Protein AF-A0A9N9EXM1-F1 (afdb_monomer)

Radius of gyration: 12.14 Å; Cα contacts (8 Å, |Δi|>4): 48; chains: 1; bounding box: 33×22×32 Å

Organism: NCBI:txid144530

Nearest PDB structures (foldseek):
  3oqj-assembly2_B  TM=3.393E-01  e=5.148E+00  Bacillus licheniformis DSM 13 = ATCC 14580

Mean predicted aligned error: 5.4 Å

Sequence (69 aa):
HTFALHLVKECNQIIKYFKKSHQLNTLLKQAIEELQISGGGLKKFIDTQWTSAYKSIISVNRFERAFIK

pLDDT: mean 82.58, std 6.74, range [53.06, 89.81]

Foldseek 3Di:
DVVLVVLLVVLQVVVVVLVVDPVSVVLLVVLCVVVVQPDDAAQRADPVDPVSSVSNNVRVVSCPVVVVD

Secondary structure (DSSP, 8-state):
-HHHHHHHHHHHHHHHHHHH-HHHHHHHHHHHHHTT--S-S-----TT-HHHHHHHHHHHHHTHHHH--

Solvent-accessible surface area (backbone atoms only — not comparable to full-atom values): 4049 Å² total; per-residue (Å²): 125,64,66,64,57,51,52,49,50,52,48,42,50,53,50,50,49,38,71,70,34,65,68,57,39,49,53,49,52,51,42,37,62,75,67,64,60,82,82,72,74,80,43,72,62,44,92,92,39,77,67,27,48,58,49,18,49,52,34,53,61,70,40,47,72,60,72,78,107

Structure (mmCIF, N/CA/C/O backbone):
data_AF-A0A9N9EXM1-F1
#
_entry.id   AF-A0A9N9EXM1-F1
#
loop_
_atom_site.group_PDB
_atom_site.id
_atom_site.type_symbol
_atom_site.label_atom_id
_atom_site.label_alt_id
_atom_site.label_comp_id
_atom_site.label_asym_id
_atom_site.label_entity_id
_atom_site.label_seq_id
_atom_site.pdbx_PDB_ins_code
_atom_site.Cartn_x
_atom_site.Cartn_y
_atom_site.Cartn_z
_atom_site.occupancy
_atom_site.B_iso_or_equiv
_atom_site.auth_seq_id
_atom_site.auth_comp_id
_atom_site.auth_asym_id
_atom_site.auth_atom_id
_atom_site.pdbx_PDB_model_num
ATOM 1 N N . HIS A 1 1 ? 4.377 -5.837 -21.652 1.00 59.50 1 HIS A N 1
ATOM 2 C CA . HIS A 1 1 ? 5.051 -5.478 -20.381 1.00 59.50 1 HIS A CA 1
ATOM 3 C C . HIS A 1 1 ? 4.544 -4.184 -19.723 1.00 59.50 1 HIS A C 1
ATOM 5 O O . HIS A 1 1 ? 4.705 -4.038 -18.519 1.00 59.50 1 HIS A O 1
ATOM 11 N N . THR A 1 2 ? 3.879 -3.273 -20.441 1.00 79.12 2 THR A N 1
ATOM 12 C CA . THR A 1 2 ? 3.456 -1.953 -19.923 1.00 79.12 2 THR A CA 1
ATOM 13 C C . THR A 1 2 ? 2.284 -1.998 -18.932 1.00 79.12 2 THR A C 1
ATOM 15 O O . THR A 1 2 ? 2.240 -1.205 -17.997 1.00 79.12 2 THR A O 1
ATOM 18 N N . PHE A 1 3 ? 1.363 -2.956 -19.092 1.00 83.12 3 PHE A N 1
ATOM 19 C CA . PHE A 1 3 ? 0.153 -3.069 -18.266 1.00 83.12 3 PHE A CA 1
ATOM 20 C C . PHE A 1 3 ? 0.450 -3.277 -16.773 1.00 83.12 3 PHE A C 1
ATOM 22 O O . PHE A 1 3 ? -0.070 -2.551 -15.931 1.00 83.12 3 PHE A O 1
ATOM 29 N N . ALA A 1 4 ? 1.334 -4.221 -16.435 1.00 80.88 4 ALA A N 1
ATOM 30 C CA . ALA A 1 4 ? 1.669 -4.515 -15.041 1.00 80.88 4 ALA A CA 1
ATOM 31 C C . ALA A 1 4 ? 2.333 -3.318 -14.338 1.00 80.88 4 ALA A C 1
ATOM 33 O O . ALA A 1 4 ? 2.003 -3.010 -13.197 1.00 80.88 4 ALA A O 1
ATOM 34 N N . LEU A 1 5 ? 3.224 -2.602 -15.034 1.00 83.25 5 LEU A N 1
ATOM 35 C CA . LEU A 1 5 ? 3.863 -1.393 -14.507 1.00 83.25 5 LEU A CA 1
ATOM 36 C C . LEU A 1 5 ? 2.847 -0.273 -14.267 1.00 83.25 5 LEU A C 1
ATOM 38 O O . LEU A 1 5 ? 2.908 0.402 -13.239 1.00 83.25 5 LEU A O 1
ATOM 42 N N . HIS A 1 6 ? 1.893 -0.107 -15.185 1.00 88.19 6 HIS A N 1
ATOM 43 C CA . HIS A 1 6 ? 0.801 0.846 -15.021 1.00 88.19 6 HIS A CA 1
ATOM 44 C C . HIS A 1 6 ? -0.039 0.510 -13.783 1.00 88.19 6 HIS A C 1
ATOM 46 O O . HIS A 1 6 ? -0.270 1.367 -12.936 1.00 88.19 6 HIS A O 1
ATOM 52 N N . LEU A 1 7 ? -0.407 -0.760 -13.613 1.00 87.06 7 LEU A N 1
ATOM 53 C CA . LEU A 1 7 ? -1.211 -1.217 -12.480 1.00 87.06 7 LEU A CA 1
ATOM 54 C C . LEU A 1 7 ? -0.498 -1.005 -11.132 1.00 87.06 7 LEU A C 1
ATOM 56 O O . LEU A 1 7 ? -1.104 -0.513 -10.179 1.00 87.06 7 LEU A O 1
ATOM 60 N N . VAL A 1 8 ? 0.807 -1.293 -11.056 1.00 87.06 8 VAL A N 1
ATOM 61 C CA . VAL A 1 8 ? 1.624 -1.005 -9.861 1.00 87.06 8 VAL A CA 1
ATOM 62 C C . VAL A 1 8 ? 1.674 0.498 -9.567 1.00 87.06 8 VAL A C 1
ATOM 64 O O . VAL A 1 8 ? 1.599 0.903 -8.403 1.00 87.06 8 VAL A O 1
ATOM 67 N N . LYS A 1 9 ? 1.788 1.339 -10.601 1.00 88.50 9 LYS A N 1
ATOM 68 C CA . LYS A 1 9 ? 1.806 2.800 -10.456 1.00 88.50 9 LYS A CA 1
ATOM 69 C C . LYS A 1 9 ? 0.490 3.319 -9.875 1.00 88.50 9 LYS A C 1
ATOM 71 O O . LYS A 1 9 ? 0.535 4.094 -8.921 1.00 88.50 9 LYS A O 1
ATOM 76 N N . GLU A 1 10 ? -0.644 2.847 -10.380 1.00 89.56 10 GLU A N 1
ATOM 77 C CA . GLU A 1 10 ? -1.968 3.223 -9.871 1.00 89.56 10 GLU A CA 1
ATOM 78 C C . GLU A 1 10 ? -2.170 2.760 -8.421 1.00 89.56 10 GLU A C 1
ATOM 80 O O . GLU A 1 10 ? -2.531 3.563 -7.559 1.00 89.56 10 GLU A O 1
ATOM 85 N N . CYS A 1 11 ? -1.792 1.517 -8.094 1.00 88.31 11 CYS A N 1
ATOM 86 C CA . CYS A 1 11 ? -1.809 1.026 -6.709 1.00 88.31 11 CYS A CA 1
ATOM 87 C C . CYS A 1 11 ? -0.994 1.937 -5.777 1.00 88.31 11 CYS A C 1
ATOM 89 O O . CYS A 1 11 ? -1.439 2.296 -4.687 1.00 88.31 11 CYS A O 1
ATOM 91 N N . ASN A 1 12 ? 0.193 2.370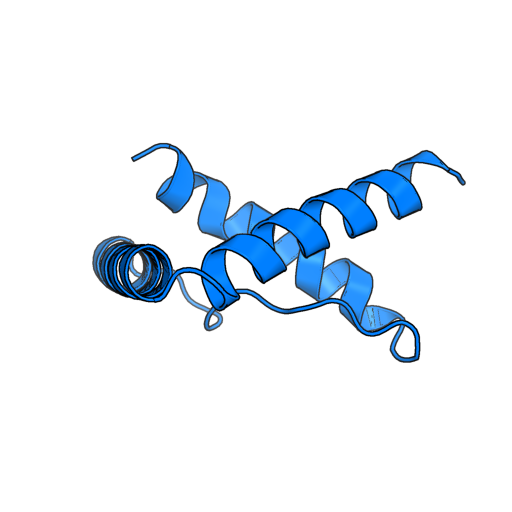 -6.208 1.00 88.00 12 ASN A N 1
ATOM 92 C CA . ASN A 1 12 ? 1.020 3.277 -5.417 1.00 88.00 12 ASN A CA 1
ATOM 93 C C . ASN A 1 12 ? 0.412 4.665 -5.234 1.00 88.00 12 ASN A C 1
ATOM 95 O O . ASN A 1 12 ? 0.632 5.272 -4.182 1.00 88.00 12 ASN A O 1
ATOM 99 N N . GLN A 1 13 ? -0.318 5.182 -6.225 1.00 89.81 13 GLN A N 1
ATOM 100 C CA . GLN A 1 13 ? -1.022 6.456 -6.085 1.00 89.81 13 GLN A CA 1
ATOM 101 C C . GLN A 1 13 ? -2.100 6.361 -5.007 1.00 89.81 13 GLN A C 1
ATOM 103 O O . GLN A 1 13 ? -2.121 7.204 -4.107 1.00 89.81 13 GLN A O 1
ATOM 108 N N . ILE A 1 14 ? -2.897 5.289 -5.024 1.00 88.06 14 ILE A N 1
ATOM 109 C CA . ILE A 1 14 ? -3.908 5.003 -3.997 1.00 88.06 14 ILE A CA 1
ATOM 110 C C . ILE A 1 14 ? -3.248 4.937 -2.614 1.00 88.06 14 ILE A C 1
ATOM 112 O O . ILE A 1 14 ? -3.631 5.654 -1.689 1.00 88.06 14 ILE A O 1
ATOM 116 N N . ILE A 1 15 ? -2.172 4.157 -2.478 1.00 87.25 15 ILE A N 1
ATOM 117 C CA . ILE A 1 15 ? -1.443 4.020 -1.208 1.00 87.25 15 ILE A CA 1
ATOM 118 C C . ILE A 1 15 ? -0.892 5.369 -0.721 1.00 87.25 15 ILE A C 1
ATOM 120 O O . ILE A 1 15 ? -0.929 5.668 0.476 1.00 87.25 15 ILE A O 1
ATOM 124 N N . LYS A 1 16 ? -0.374 6.200 -1.633 1.00 89.12 16 LYS A N 1
ATOM 125 C CA . LYS A 1 16 ? 0.152 7.532 -1.305 1.00 89.12 16 LYS A CA 1
ATOM 126 C C . LYS A 1 16 ? -0.960 8.482 -0.862 1.00 89.12 16 LYS A C 1
ATOM 128 O O . LYS A 1 16 ? -0.736 9.254 0.068 1.00 89.12 16 LYS A O 1
ATOM 133 N N . TYR A 1 17 ? -2.128 8.412 -1.493 1.00 88.50 17 TYR A N 1
ATOM 134 C CA . TYR A 1 17 ? -3.298 9.206 -1.134 1.00 88.50 17 TYR A CA 1
ATOM 135 C C . TYR A 1 17 ? -3.755 8.914 0.299 1.00 88.50 17 TYR A C 1
ATOM 137 O O . TYR A 1 17 ? -3.787 9.830 1.123 1.00 88.50 17 TYR A O 1
ATOM 145 N N . PHE A 1 18 ? -3.970 7.639 0.639 1.00 85.25 18 PHE A N 1
ATOM 146 C CA . PHE A 1 18 ? -4.342 7.243 2.001 1.00 85.25 18 PHE A CA 1
ATOM 147 C C . PHE A 1 18 ? -3.254 7.581 3.021 1.00 85.25 18 PHE A C 1
ATOM 149 O O . PHE A 1 18 ? -3.563 8.082 4.092 1.00 85.25 18 PHE A O 1
ATOM 156 N N . LYS A 1 19 ? -1.964 7.414 2.697 1.00 85.25 19 LYS A N 1
ATOM 157 C CA . LYS A 1 19 ? -0.890 7.846 3.611 1.00 85.25 19 LYS A CA 1
ATOM 158 C C . LYS A 1 19 ? -0.863 9.354 3.855 1.00 85.25 19 LYS A C 1
ATOM 160 O O . LYS A 1 19 ? -0.475 9.774 4.941 1.00 85.25 19 LYS A O 1
ATOM 165 N N . LYS A 1 20 ? -1.201 10.160 2.845 1.00 88.75 20 LYS A N 1
ATOM 166 C CA . LYS A 1 20 ? -1.185 11.624 2.946 1.00 88.75 20 LYS A CA 1
ATOM 167 C C . LYS A 1 20 ? -2.423 12.15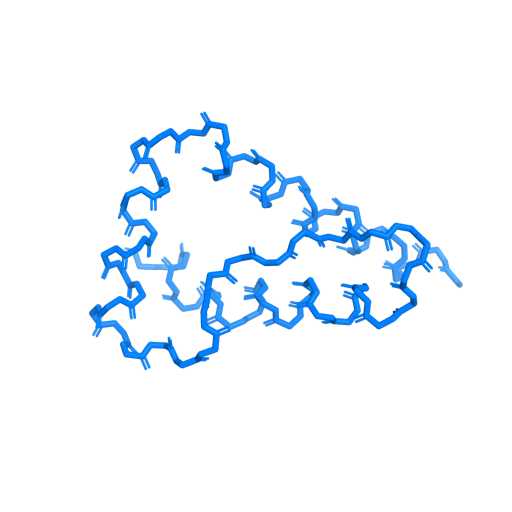5 3.671 1.00 88.75 20 LYS A C 1
ATOM 169 O O . LYS A 1 20 ? -2.325 13.160 4.367 1.00 88.75 20 LYS A O 1
ATOM 174 N N . SER A 1 21 ? -3.567 11.493 3.522 1.00 88.75 21 SER A N 1
ATOM 175 C CA . SER A 1 21 ? -4.808 11.877 4.191 1.00 88.75 21 SER A CA 1
ATOM 176 C C . SER A 1 21 ? -4.945 11.178 5.542 1.00 88.75 21 SER A C 1
ATOM 178 O O . SER A 1 21 ? -5.291 10.002 5.618 1.00 88.75 21 SER A O 1
ATOM 180 N N . HIS A 1 22 ? -4.691 11.912 6.628 1.00 84.88 22 HIS A N 1
ATOM 181 C CA . HIS A 1 22 ? -4.760 11.357 7.981 1.00 84.88 22 HIS A CA 1
ATOM 182 C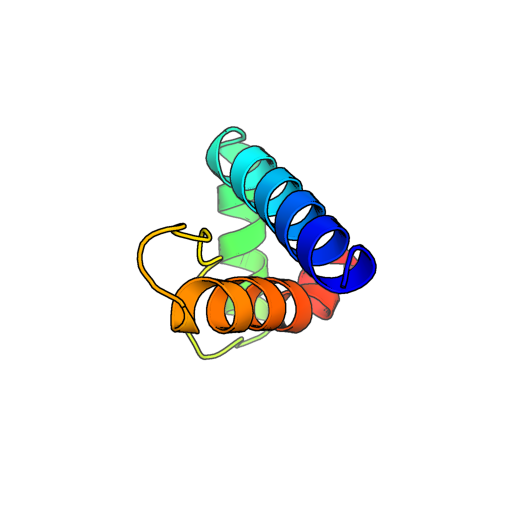 C . HIS A 1 22 ? -6.161 10.821 8.322 1.00 84.88 22 HIS A C 1
ATOM 184 O O . HIS A 1 22 ? -6.282 9.710 8.828 1.00 84.88 22 HIS A O 1
ATOM 190 N N . GLN A 1 23 ? -7.212 11.569 7.971 1.00 87.69 23 GLN A N 1
ATOM 191 C CA . GLN A 1 23 ? -8.604 11.182 8.222 1.00 87.69 23 GLN A CA 1
ATOM 192 C C . GLN A 1 23 ? -8.992 9.908 7.465 1.00 87.69 23 GLN A C 1
ATOM 194 O O . GLN A 1 23 ? -9.516 8.971 8.061 1.00 87.69 23 GLN A O 1
ATOM 199 N N . LEU A 1 24 ? -8.670 9.832 6.171 1.00 85.50 24 LEU A N 1
ATOM 200 C CA . LEU A 1 24 ? -8.989 8.656 5.359 1.00 85.50 24 LEU A CA 1
ATOM 201 C C . LEU A 1 24 ? -8.169 7.435 5.770 1.00 85.50 24 LEU A C 1
ATOM 203 O O . LEU A 1 24 ? -8.664 6.319 5.697 1.00 85.50 24 LEU A O 1
ATOM 207 N N . ASN A 1 25 ? -6.933 7.625 6.238 1.00 86.88 25 ASN A N 1
ATOM 208 C CA . ASN A 1 25 ? -6.146 6.528 6.795 1.00 86.88 25 ASN A CA 1
ATOM 209 C C . ASN A 1 25 ? -6.768 5.972 8.083 1.00 86.88 25 ASN A C 1
ATOM 211 O O . ASN A 1 25 ? -6.718 4.768 8.317 1.00 86.88 25 ASN A O 1
ATOM 215 N N . THR A 1 26 ? -7.339 6.838 8.923 1.00 88.44 26 THR A N 1
ATOM 216 C CA . THR A 1 26 ? -8.053 6.419 10.135 1.00 88.44 26 THR A CA 1
ATOM 217 C C . THR A 1 26 ? -9.324 5.656 9.781 1.00 88.44 26 THR A C 1
ATOM 219 O O . THR A 1 26 ? -9.513 4.557 10.295 1.00 88.44 26 THR A O 1
ATOM 222 N N . LEU A 1 27 ? -10.124 6.167 8.839 1.00 87.19 27 LEU A N 1
ATOM 223 C CA . LEU A 1 27 ? -11.309 5.467 8.327 1.00 87.19 27 LEU A CA 1
ATOM 224 C C . LEU A 1 27 ? -10.945 4.114 7.711 1.00 87.19 27 LEU A C 1
ATOM 226 O O . LEU A 1 27 ? -11.604 3.113 7.972 1.00 87.19 27 LEU A O 1
ATOM 230 N N . LEU A 1 28 ? -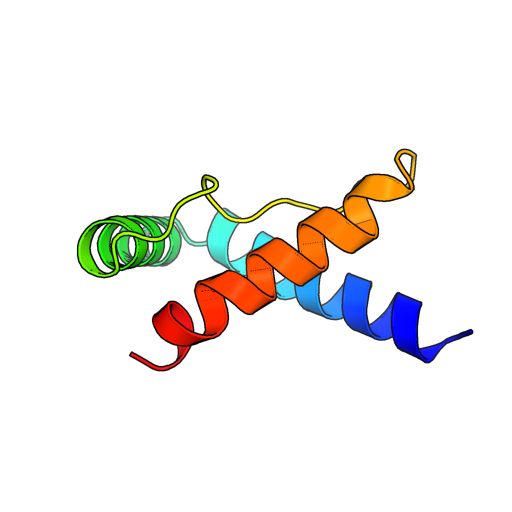9.845 4.055 6.958 1.00 86.44 28 LEU A N 1
ATOM 231 C CA . LEU A 1 28 ? -9.345 2.804 6.403 1.00 86.44 28 LEU A CA 1
ATOM 232 C C . LEU A 1 28 ? -8.996 1.809 7.515 1.00 86.44 28 LEU A C 1
ATOM 234 O O . LEU A 1 28 ? -9.391 0.656 7.432 1.00 86.44 28 LEU A O 1
ATOM 238 N N . LYS A 1 29 ? -8.293 2.228 8.573 1.00 86.06 29 LYS A N 1
ATOM 239 C CA . LYS A 1 29 ? -7.982 1.342 9.709 1.00 86.06 29 LYS A CA 1
ATOM 240 C C . LYS A 1 29 ? -9.240 0.826 10.408 1.00 86.06 29 LYS A C 1
ATOM 242 O O . LYS A 1 29 ? -9.301 -0.359 10.711 1.00 86.06 29 LYS A O 1
ATOM 247 N N . GLN A 1 30 ? -10.243 1.681 10.595 1.00 87.12 30 GLN A N 1
ATOM 248 C CA . GLN A 1 30 ? -11.531 1.278 11.163 1.00 87.12 30 GLN A CA 1
ATOM 249 C C . GLN A 1 30 ? -12.232 0.246 10.272 1.00 87.12 30 GLN A C 1
ATOM 251 O O . GLN A 1 30 ? -12.620 -0.815 10.751 1.00 87.12 30 GLN A O 1
ATOM 256 N N . ALA A 1 31 ? -12.295 0.483 8.959 1.00 84.81 31 ALA A N 1
ATOM 257 C CA . ALA A 1 31 ? -12.870 -0.470 8.011 1.00 84.81 31 ALA A CA 1
ATOM 258 C C . ALA A 1 31 ? -12.123 -1.819 8.001 1.00 84.81 31 ALA A C 1
ATOM 260 O O . ALA A 1 31 ? -12.740 -2.868 7.825 1.00 84.81 31 ALA A O 1
ATOM 261 N N . ILE A 1 32 ? -10.802 -1.813 8.214 1.00 84.56 32 ILE A N 1
ATOM 262 C CA . ILE A 1 32 ? -9.982 -3.030 8.330 1.00 84.56 32 ILE A CA 1
ATOM 263 C C . ILE A 1 32 ? -10.361 -3.842 9.567 1.00 84.56 32 ILE A C 1
ATOM 265 O O . ILE A 1 32 ? -10.482 -5.065 9.472 1.00 84.56 32 ILE A O 1
ATOM 269 N N . GLU A 1 33 ? -10.542 -3.170 10.703 1.00 84.75 33 GLU A N 1
ATOM 270 C CA . GLU A 1 33 ? -10.970 -3.790 11.958 1.00 84.75 33 GLU A CA 1
ATOM 271 C C . GLU A 1 33 ? -12.402 -4.332 11.844 1.00 84.75 33 GLU A C 1
ATOM 273 O O . GLU A 1 33 ? -12.649 -5.486 12.193 1.00 84.75 33 GLU A O 1
ATOM 278 N N . GLU A 1 34 ? -13.329 -3.564 11.269 1.00 85.31 34 GLU A N 1
ATOM 279 C CA . GLU A 1 34 ? -14.716 -3.996 11.048 1.00 85.31 34 GLU A CA 1
ATOM 280 C C . GLU A 1 34 ? -14.826 -5.208 10.118 1.00 85.31 34 GLU A C 1
ATOM 282 O O . GLU A 1 34 ? -15.601 -6.128 10.374 1.00 85.31 34 GLU A O 1
ATOM 287 N N . LEU A 1 35 ? -14.063 -5.215 9.022 1.00 82.12 35 LEU A N 1
ATOM 288 C CA . LEU A 1 35 ? -14.090 -6.286 8.022 1.00 82.12 35 LEU A CA 1
ATOM 289 C C . LEU A 1 35 ? -13.161 -7.458 8.379 1.00 82.12 35 LEU A C 1
ATOM 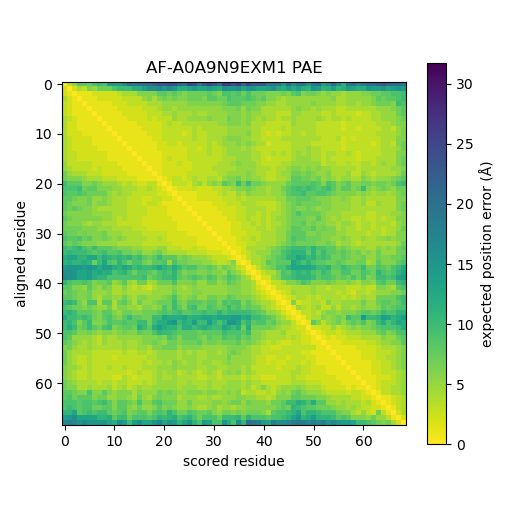291 O O . LEU A 1 35 ? -13.066 -8.407 7.599 1.00 82.12 35 LEU A O 1
ATOM 295 N N . GLN A 1 36 ? -12.473 -7.396 9.528 1.00 81.50 36 GLN A N 1
ATOM 296 C CA . GLN A 1 36 ? -11.533 -8.415 10.017 1.00 81.50 36 GLN A CA 1
ATOM 297 C C . GLN A 1 36 ? -10.491 -8.818 8.955 1.00 81.50 36 GLN A C 1
ATOM 299 O O . GLN A 1 36 ? -10.139 -9.991 8.794 1.00 81.50 36 GLN A O 1
ATOM 304 N N . ILE A 1 37 ? -9.996 -7.840 8.187 1.00 77.75 37 ILE A N 1
ATOM 305 C CA . ILE A 1 37 ? -9.063 -8.103 7.084 1.00 77.75 37 ILE A CA 1
ATOM 306 C C . ILE A 1 37 ? -7.688 -8.448 7.665 1.00 77.75 37 ILE A C 1
ATOM 308 O O . ILE A 1 37 ? -6.980 -7.604 8.214 1.00 77.75 37 ILE A O 1
ATOM 312 N N . SER A 1 38 ? -7.275 -9.704 7.501 1.00 70.81 38 SER A N 1
ATOM 313 C CA . SER A 1 38 ? -5.970 -10.185 7.952 1.00 70.81 38 SER A CA 1
ATOM 314 C C . SER A 1 38 ? -4.846 -9.837 6.958 1.00 70.81 38 SER A C 1
ATOM 316 O O . SER A 1 38 ? -4.980 -9.938 5.733 1.00 70.81 38 SER A O 1
ATOM 318 N N . GLY A 1 39 ? -3.685 -9.424 7.483 1.00 69.31 39 GLY A N 1
ATOM 319 C CA . GLY A 1 39 ? -2.485 -9.146 6.675 1.00 69.31 39 GLY A CA 1
ATOM 320 C C . GLY A 1 39 ? -1.859 -7.755 6.819 1.00 69.31 39 GLY A C 1
ATOM 321 O O . GLY A 1 39 ? -0.913 -7.453 6.081 1.00 69.31 39 GLY A O 1
ATOM 322 N N . GLY A 1 40 ? -2.331 -6.949 7.775 1.00 76.94 40 GLY A N 1
ATOM 323 C CA . GLY A 1 40 ? -1.850 -5.584 8.018 1.00 76.94 40 GLY A CA 1
ATOM 324 C C . GLY A 1 40 ? -2.387 -4.588 6.987 1.00 76.94 40 GLY A C 1
ATOM 325 O O . GLY A 1 40 ? -3.218 -4.956 6.173 1.00 76.94 40 GLY A O 1
ATOM 326 N N . GLY A 1 41 ? -1.923 -3.334 7.021 1.00 81.56 41 GLY A N 1
ATOM 327 C CA . GLY A 1 41 ? -2.408 -2.257 6.143 1.00 81.56 41 GLY A CA 1
ATOM 328 C C . GLY A 1 41 ? -1.835 -2.250 4.716 1.00 81.56 41 GLY A C 1
ATOM 329 O O . GLY A 1 41 ? -1.136 -3.167 4.282 1.00 81.56 41 GLY A O 1
ATOM 330 N N . LEU A 1 42 ? -2.104 -1.159 3.991 1.00 84.25 42 LEU A N 1
ATOM 331 C CA . LEU A 1 42 ? -1.611 -0.913 2.630 1.00 84.25 42 LEU A CA 1
ATOM 332 C C . LEU A 1 42 ? -0.074 -0.954 2.537 1.00 84.25 42 LEU A C 1
ATOM 334 O O . LEU A 1 42 ? 0.631 -0.253 3.273 1.00 84.25 42 LEU A O 1
ATOM 338 N N . LYS A 1 43 ? 0.458 -1.740 1.589 1.00 83.50 43 LYS A N 1
ATOM 339 C CA . LYS A 1 43 ? 1.906 -1.930 1.396 1.00 83.50 43 LYS A CA 1
ATOM 340 C C . LYS A 1 43 ? 2.397 -1.170 0.174 1.00 83.50 43 LYS A C 1
ATOM 342 O O . LYS A 1 43 ? 2.020 -1.484 -0.943 1.00 83.50 43 LYS A O 1
ATOM 347 N N . LYS A 1 44 ? 3.285 -0.198 0.381 1.00 82.38 44 LYS A N 1
ATOM 348 C CA . LYS A 1 44 ? 3.893 0.579 -0.7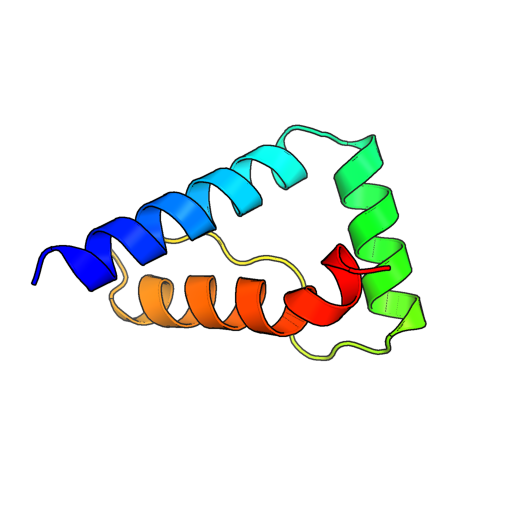08 1.00 82.38 44 LYS A CA 1
ATOM 349 C C . LYS A 1 44 ? 4.849 -0.292 -1.527 1.00 82.38 44 LYS A C 1
ATOM 351 O O . LYS A 1 44 ? 5.643 -1.030 -0.946 1.00 82.38 44 LYS A O 1
ATOM 356 N N . PHE A 1 45 ? 4.825 -0.129 -2.846 1.00 81.75 45 PHE A N 1
ATOM 357 C CA . PHE A 1 45 ? 5.857 -0.680 -3.715 1.00 81.75 45 PHE A CA 1
ATOM 358 C C . PHE A 1 45 ? 7.228 -0.053 -3.428 1.00 81.75 45 PHE A C 1
ATOM 360 O O . PHE A 1 45 ? 7.338 1.137 -3.110 1.00 81.75 45 PHE A O 1
ATOM 367 N N . ILE A 1 46 ? 8.270 -0.863 -3.577 1.00 78.88 46 ILE A N 1
ATOM 368 C CA . ILE A 1 46 ? 9.672 -0.474 -3.465 1.00 78.88 46 ILE A CA 1
ATOM 369 C C . ILE A 1 46 ? 10.379 -1.055 -4.691 1.00 78.88 46 ILE A C 1
ATOM 371 O O . ILE A 1 46 ? 10.418 -2.277 -4.828 1.00 78.88 46 ILE A O 1
ATOM 375 N N . ASP A 1 47 ? 10.934 -0.195 -5.552 1.00 72.81 47 ASP A N 1
ATOM 376 C CA . ASP A 1 47 ? 11.549 -0.591 -6.833 1.00 72.81 47 ASP A CA 1
ATOM 377 C C . ASP A 1 47 ? 12.666 -1.630 -6.662 1.00 72.81 47 ASP A C 1
ATOM 379 O O . ASP A 1 47 ? 12.819 -2.533 -7.479 1.00 72.81 47 ASP A O 1
ATOM 383 N N . THR A 1 48 ? 13.417 -1.555 -5.561 1.00 78.69 48 THR A N 1
ATOM 384 C CA . THR A 1 48 ? 14.527 -2.472 -5.267 1.00 78.69 48 THR A CA 1
ATOM 385 C C . THR A 1 48 ? 14.080 -3.866 -4.818 1.00 78.69 48 THR A C 1
ATOM 387 O O . THR A 1 48 ? 14.901 -4.779 -4.753 1.00 78.69 48 THR A O 1
ATOM 390 N N . GLN A 1 49 ? 12.792 -4.071 -4.519 1.00 80.44 49 GLN A N 1
ATOM 391 C CA . GLN A 1 49 ? 12.269 -5.345 -4.033 1.00 80.44 49 GLN A CA 1
ATOM 392 C C . GLN A 1 49 ? 11.185 -5.884 -4.973 1.00 80.44 49 GLN A C 1
ATOM 394 O O . GLN A 1 49 ? 10.018 -5.516 -4.879 1.00 80.44 49 GLN A O 1
ATOM 399 N N . TRP A 1 50 ? 11.542 -6.855 -5.815 1.00 77.31 50 TRP A N 1
ATOM 400 C CA . TRP A 1 50 ? 10.646 -7.460 -6.813 1.00 77.31 50 TRP A CA 1
ATOM 401 C C . TRP A 1 50 ? 9.341 -8.022 -6.222 1.00 77.31 50 TRP A C 1
ATOM 403 O O . TRP A 1 50 ? 8.267 -7.863 -6.798 1.00 77.31 50 TRP A O 1
ATOM 413 N N . THR A 1 51 ? 9.391 -8.598 -5.013 1.00 83.88 51 THR A N 1
ATOM 414 C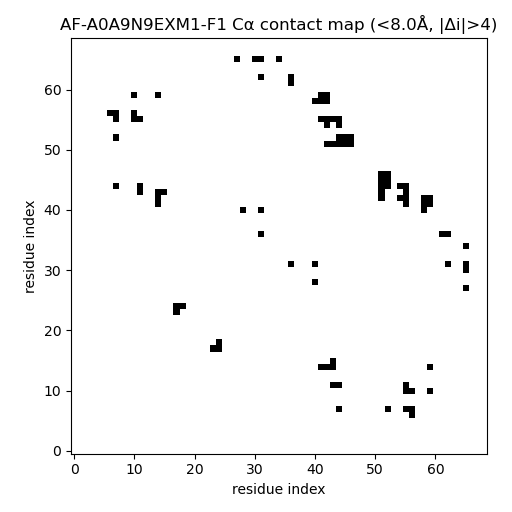 CA . THR A 1 51 ? 8.177 -9.087 -4.324 1.00 83.88 51 THR A CA 1
ATOM 415 C C . THR A 1 51 ? 7.262 -7.965 -3.825 1.00 83.88 51 THR A C 1
ATOM 417 O O . THR A 1 51 ? 6.104 -8.218 -3.493 1.00 83.88 51 THR A O 1
ATOM 420 N N . SER A 1 52 ? 7.751 -6.726 -3.764 1.00 83.00 52 SER A N 1
ATOM 421 C CA . SER A 1 52 ? 6.989 -5.572 -3.293 1.00 83.00 52 SER A CA 1
ATOM 422 C C . SER A 1 52 ? 5.883 -5.176 -4.273 1.00 83.00 52 SER A C 1
ATOM 424 O O . SER A 1 52 ? 4.810 -4.771 -3.833 1.00 83.00 52 SER A O 1
ATOM 426 N N . ALA A 1 53 ? 6.082 -5.367 -5.585 1.00 82.62 53 ALA A N 1
ATOM 427 C CA . ALA A 1 53 ? 5.046 -5.099 -6.589 1.00 82.62 53 ALA A CA 1
ATOM 428 C C . ALA A 1 53 ? 3.814 -5.978 -6.335 1.00 82.62 53 ALA A C 1
ATOM 430 O O . ALA A 1 53 ? 2.703 -5.482 -6.160 1.00 82.62 53 ALA A O 1
ATOM 431 N N . TYR A 1 54 ? 4.046 -7.284 -6.204 1.00 84.62 54 TYR A N 1
ATOM 432 C CA . TYR A 1 54 ? 3.015 -8.266 -5.881 1.00 84.62 54 TYR A CA 1
ATOM 433 C C . TYR A 1 54 ? 2.338 -7.976 -4.533 1.00 84.62 54 TYR A C 1
ATOM 435 O O . TYR A 1 54 ? 1.112 -7.959 -4.440 1.00 84.62 54 TYR A O 1
A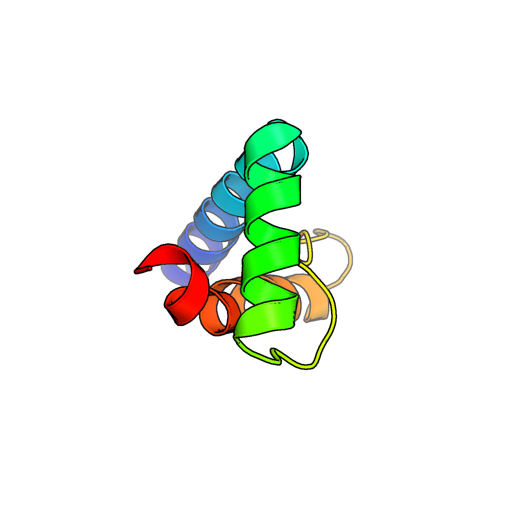TOM 443 N N . LYS A 1 55 ? 3.125 -7.677 -3.489 1.00 84.06 55 LYS A N 1
ATOM 444 C CA . LYS A 1 55 ? 2.597 -7.331 -2.157 1.00 84.06 55 LYS A CA 1
ATOM 445 C C . LYS A 1 55 ? 1.735 -6.064 -2.177 1.00 84.06 55 LYS A C 1
ATOM 447 O O . LYS A 1 55 ? 0.738 -6.022 -1.461 1.00 84.06 55 LYS A O 1
ATOM 452 N N . SER A 1 56 ? 2.110 -5.064 -2.975 1.00 85.62 56 SER A N 1
ATOM 453 C CA . SER A 1 56 ? 1.356 -3.818 -3.143 1.00 85.62 56 SER A CA 1
ATOM 454 C C . SER A 1 56 ? -0.000 -4.086 -3.791 1.00 85.62 56 SER A C 1
ATOM 456 O O . SER A 1 56 ? -1.031 -3.793 -3.181 1.00 85.62 56 SER A O 1
ATOM 458 N N . ILE A 1 57 ? -0.006 -4.769 -4.941 1.00 86.06 57 ILE A N 1
ATOM 459 C CA . ILE A 1 57 ? -1.229 -5.119 -5.678 1.00 86.06 57 ILE A CA 1
ATOM 460 C C . ILE A 1 57 ? -2.175 -5.946 -4.808 1.00 86.06 57 ILE A C 1
ATOM 462 O O . ILE A 1 57 ? -3.349 -5.613 -4.677 1.00 86.06 57 ILE A O 1
ATOM 466 N N . ILE A 1 58 ? -1.665 -6.995 -4.154 1.00 86.19 58 ILE A N 1
ATOM 467 C CA . ILE A 1 58 ? -2.496 -7.837 -3.290 1.00 86.19 58 ILE A CA 1
ATOM 468 C C . ILE A 1 58 ? -3.043 -7.061 -2.099 1.00 86.19 58 ILE A C 1
ATOM 470 O O . ILE A 1 58 ? -4.180 -7.305 -1.704 1.00 86.19 58 ILE A O 1
ATOM 474 N N . SER A 1 59 ? -2.270 -6.139 -1.519 1.00 84.94 59 SER A N 1
ATOM 475 C CA . SER A 1 59 ? -2.783 -5.321 -0.421 1.00 84.94 59 SER A CA 1
ATOM 476 C C . SER A 1 59 ? -3.954 -4.456 -0.883 1.00 84.94 59 SER A C 1
ATOM 478 O O . SER A 1 59 ? -4.996 -4.490 -0.244 1.00 84.94 59 SER A O 1
ATOM 480 N N . VAL A 1 60 ? -3.839 -3.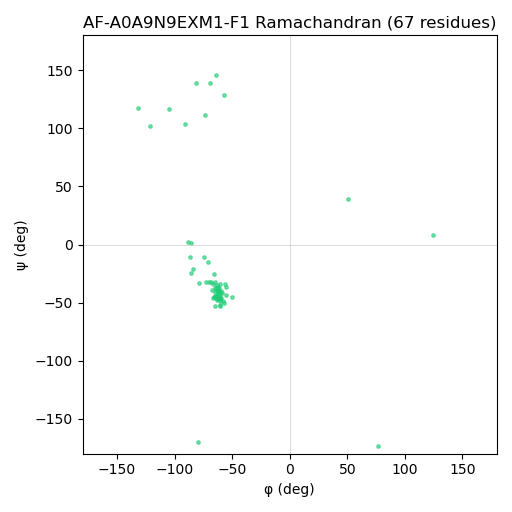785 -2.034 1.00 86.56 60 VAL A N 1
ATOM 481 C CA . VAL A 1 60 ? -4.926 -2.977 -2.612 1.00 86.56 60 VAL A CA 1
ATOM 482 C C . VAL A 1 60 ? -6.148 -3.843 -2.925 1.00 86.56 60 VAL A C 1
ATOM 484 O O . VAL A 1 60 ? -7.252 -3.483 -2.533 1.00 86.56 60 VAL A O 1
ATOM 487 N N . ASN A 1 61 ? -5.950 -5.017 -3.529 1.00 85.38 61 ASN A N 1
ATOM 488 C CA . ASN A 1 61 ? -7.038 -5.945 -3.843 1.00 85.38 61 ASN A CA 1
ATOM 489 C C . ASN A 1 61 ? -7.772 -6.449 -2.587 1.00 85.38 61 ASN A C 1
ATOM 491 O O . ASN A 1 61 ? -8.986 -6.594 -2.585 1.00 85.38 61 ASN A O 1
ATOM 495 N N . ARG A 1 62 ? -7.059 -6.682 -1.476 1.00 83.62 62 ARG A N 1
ATOM 496 C CA . ARG A 1 62 ? -7.693 -7.070 -0.200 1.00 83.62 62 ARG A CA 1
ATOM 497 C C . ARG A 1 62 ? -8.578 -5.967 0.375 1.00 83.62 62 ARG A C 1
ATOM 499 O O . ARG A 1 62 ? -9.577 -6.277 1.016 1.00 83.62 62 ARG A O 1
ATOM 506 N N . PHE A 1 63 ? -8.219 -4.707 0.143 1.00 81.94 63 PHE A N 1
ATOM 507 C CA . PHE A 1 63 ? -9.002 -3.554 0.588 1.00 81.94 63 PHE A CA 1
ATOM 508 C C . PHE A 1 63 ? -10.074 -3.119 -0.405 1.00 81.94 63 PHE A C 1
ATOM 510 O O . PHE A 1 63 ? -10.806 -2.188 -0.094 1.00 81.94 63 PHE A O 1
ATOM 517 N N . GLU A 1 64 ? -10.245 -3.803 -1.538 1.00 82.56 64 GLU A N 1
ATOM 518 C CA . GLU A 1 64 ? -11.334 -3.528 -2.483 1.00 82.56 64 GLU A CA 1
ATOM 519 C C . GLU A 1 64 ? -12.693 -3.467 -1.765 1.00 82.56 64 GLU A C 1
ATOM 521 O O . GLU A 1 64 ? -13.440 -2.502 -1.906 1.00 82.56 64 GLU A O 1
ATOM 526 N N . ARG A 1 65 ? -12.960 -4.431 -0.875 1.00 73.62 65 ARG A N 1
ATOM 527 C CA . ARG A 1 65 ? -14.188 -4.469 -0.061 1.00 73.62 65 ARG A CA 1
ATOM 528 C C . ARG A 1 65 ? -14.305 -3.324 0.946 1.00 73.62 65 ARG A C 1
ATOM 530 O O . ARG A 1 65 ? -15.414 -2.988 1.338 1.00 73.62 65 ARG A O 1
ATOM 537 N N . ALA A 1 66 ? -13.183 -2.751 1.374 1.00 76.38 66 ALA A N 1
ATOM 538 C CA . ALA A 1 66 ? -13.152 -1.590 2.260 1.00 76.38 66 ALA A CA 1
ATOM 539 C C . ALA A 1 66 ? -13.305 -0.265 1.493 1.00 76.38 66 ALA A C 1
ATOM 541 O O . ALA A 1 66 ? -13.680 0.730 2.096 1.00 76.38 66 ALA A O 1
ATOM 542 N N . PHE A 1 67 ? -13.022 -0.240 0.185 1.00 73.81 67 PHE A N 1
ATOM 543 C CA . PHE A 1 67 ? -13.182 0.946 -0.665 1.00 73.81 67 PHE A CA 1
ATOM 544 C C . PHE A 1 67 ? -14.596 1.112 -1.232 1.00 73.81 67 PHE A C 1
ATOM 546 O O . PHE A 1 67 ? -14.966 2.220 -1.600 1.00 73.81 67 PHE A O 1
ATOM 553 N N . ILE A 1 68 ? -15.355 0.019 -1.348 1.00 67.06 68 ILE A N 1
ATOM 554 C CA . ILE A 1 68 ? -16.725 0.013 -1.898 1.00 67.06 68 ILE A CA 1
ATOM 555 C C . ILE A 1 68 ? -17.782 0.314 -0.813 1.00 67.06 68 ILE A C 1
ATOM 557 O O . ILE A 1 68 ? -18.951 0.524 -1.128 1.00 67.06 68 ILE A O 1
ATOM 561 N N . LYS A 1 69 ? -17.376 0.321 0.459 1.00 53.06 69 LYS A N 1
ATOM 562 C CA . LYS A 1 69 ? -18.233 0.571 1.622 1.00 53.06 69 LYS A CA 1
ATOM 563 C C . LYS A 1 69 ? -18.350 2.071 1.887 1.00 53.06 69 LYS A C 1
ATOM 565 O O . LYS A 1 69 ? -19.477 2.504 2.202 1.00 53.06 69 LYS A O 1
#